Protein AF-A0A4D4JMS1-F1 (afdb_monomer)

Solvent-accessible surface area (backbone atoms only — not comparable to full-atom values): 5861 Å² total; per-residue (Å²): 135,86,65,87,53,77,84,46,88,48,47,71,35,36,59,36,70,39,95,89,36,98,89,36,70,49,79,43,68,49,58,95,45,79,80,51,43,60,61,49,48,51,55,49,69,67,30,61,75,39,62,77,44,62,44,61,75,51,56,77,69,56,90,76,87,87,86,86,88,82,92,72,54,75,63,58,52,47,50,42,41,66,65,53,71,79,53,81,79,129

pLDDT: mean 82.4, std 16.25, range [37.12, 95.12]

Secondary structure (DSSP, 8-state):
---TTTTSS-EEEEEEE-SS-TT-EEEEEE-SSHHHHHHHHHHHHHSHHHHTTTHHHHHTT-S----------HHHHHHHHHHTTS----

Radius of gyration: 13.85 Å; Cα contacts (8 Å, |Δi|>4): 71; chains: 1; bounding box: 27×31×32 Å

Foldseek 3Di:
DDDPCVVFQFAWQAWAADPVDPRRIDTDTDDPDPVRPPVRVCVVCVDCCCVVHCPVVVVVPDPDDDDDDDDDDPVVSNVSNVVRPPHPDD

Sequence (90 aa):
MSSPLRQWETVVVAYGISAQEENGYFLICAYKDQAGLQPSQDQFYASEAWRSGPREGIVAKIETSLSTLVWLSAAGVQDLRTSNTGTQAA

Structure (mmCIF, N/CA/C/O backbone):
data_AF-A0A4D4JMS1-F1
#
_entry.id   AF-A0A4D4JMS1-F1
#
loop_
_atom_site.group_PDB
_atom_site.id
_atom_site.type_symbol
_atom_site.label_atom_id
_atom_site.label_alt_id
_atom_site.label_comp_id
_atom_site.label_asym_id
_atom_site.label_entity_id
_atom_site.label_seq_id
_atom_site.pdbx_PDB_ins_code
_atom_site.Cartn_x
_atom_site.Cartn_y
_atom_site.Cartn_z
_atom_site.occupancy
_atom_site.B_iso_or_equiv
_atom_site.auth_seq_id
_atom_site.auth_comp_id
_atom_site.auth_asym_id
_atom_site.auth_atom_id
_atom_site.pdbx_PDB_model_num
ATOM 1 N N . MET A 1 1 ? -12.950 -0.356 -13.499 1.00 37.53 1 MET A N 1
ATOM 2 C CA . MET A 1 1 ? -12.034 -1.499 -13.716 1.00 37.53 1 MET A CA 1
ATOM 3 C C . MET A 1 1 ? -11.699 -2.103 -12.361 1.00 37.53 1 MET A C 1
ATOM 5 O O . MET A 1 1 ? -11.318 -1.361 -11.466 1.00 37.53 1 MET A O 1
ATOM 9 N N . SER A 1 2 ? -11.937 -3.400 -12.160 1.00 42.19 2 SER A N 1
ATOM 10 C CA . SER A 1 2 ? -11.689 -4.062 -10.871 1.00 42.19 2 SER A CA 1
ATOM 11 C C . SER A 1 2 ? -10.196 -4.318 -10.679 1.00 42.19 2 SER A C 1
ATOM 13 O O . SER A 1 2 ? -9.563 -4.925 -11.537 1.00 42.19 2 SER A O 1
ATOM 15 N N . SER A 1 3 ? -9.639 -3.850 -9.559 1.00 45.62 3 SER A N 1
ATOM 16 C CA . SER A 1 3 ? -8.238 -4.091 -9.207 1.00 45.62 3 SER A CA 1
ATOM 17 C C . SER A 1 3 ? -8.015 -5.574 -8.853 1.00 45.62 3 SER A C 1
ATOM 19 O O . SER A 1 3 ? -8.760 -6.100 -8.017 1.00 45.62 3 SER A O 1
ATOM 21 N N . PRO A 1 4 ? -6.988 -6.241 -9.419 1.00 51.28 4 PRO A N 1
ATOM 22 C CA . PRO A 1 4 ? -6.650 -7.643 -9.142 1.00 51.28 4 PRO A CA 1
ATOM 23 C C . PRO A 1 4 ? -6.194 -7.899 -7.694 1.00 51.28 4 PRO A C 1
ATOM 25 O O . PRO A 1 4 ? -5.922 -9.037 -7.330 1.00 51.28 4 PRO A O 1
ATOM 28 N N . LEU A 1 5 ? -6.139 -6.860 -6.855 1.00 50.62 5 LEU A N 1
ATOM 29 C CA . LEU A 1 5 ? -5.794 -6.944 -5.436 1.00 50.62 5 LEU A CA 1
ATOM 30 C C . LEU A 1 5 ? -6.965 -7.390 -4.544 1.00 50.62 5 LEU A C 1
ATOM 32 O O . LEU A 1 5 ? -6.726 -7.886 -3.453 1.00 50.62 5 LEU A O 1
ATOM 36 N N . ARG A 1 6 ? -8.231 -7.260 -4.979 1.00 49.75 6 ARG A N 1
ATOM 37 C CA . ARG A 1 6 ? -9.397 -7.611 -4.131 1.00 49.75 6 ARG A CA 1
ATOM 38 C C . ARG A 1 6 ? -9.565 -9.110 -3.862 1.00 49.75 6 ARG A C 1
ATOM 40 O O . ARG A 1 6 ? -10.317 -9.470 -2.966 1.00 49.75 6 ARG A O 1
ATOM 47 N N . GLN A 1 7 ? -8.937 -9.963 -4.666 1.00 45.97 7 GLN A N 1
ATOM 48 C CA . GLN A 1 7 ? -9.090 -11.418 -4.577 1.00 45.97 7 GLN A CA 1
ATOM 49 C C . GLN A 1 7 ? -8.219 -12.057 -3.490 1.00 45.97 7 GLN A C 1
ATOM 51 O O . GLN A 1 7 ? -8.483 -13.200 -3.128 1.00 45.97 7 GLN A O 1
ATOM 56 N N . TRP A 1 8 ? -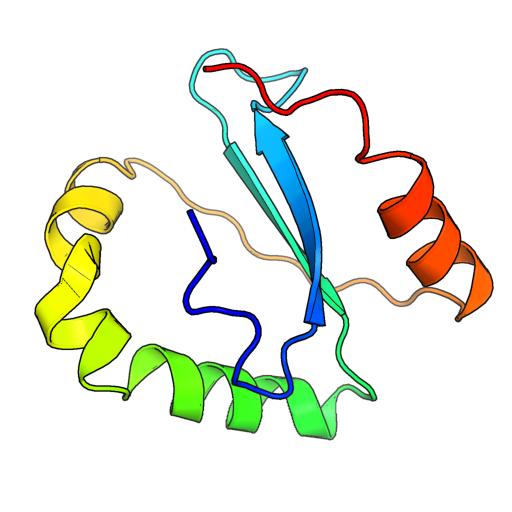7.199 -11.366 -2.975 1.00 50.88 8 TRP A N 1
ATOM 57 C CA . TRP A 1 8 ? -6.259 -11.924 -1.996 1.00 50.88 8 TRP A CA 1
ATOM 58 C C . TRP A 1 8 ? -6.419 -11.175 -0.669 1.00 50.88 8 TRP A C 1
ATOM 60 O O . TRP A 1 8 ? -6.763 -9.996 -0.677 1.00 50.88 8 TRP A O 1
ATOM 70 N N . GLU A 1 9 ? -6.220 -11.847 0.472 1.00 51.94 9 GLU A N 1
ATOM 71 C CA . GLU A 1 9 ? -6.499 -11.327 1.835 1.00 51.94 9 GLU A CA 1
ATOM 72 C C . GLU A 1 9 ? -5.746 -10.028 2.207 1.00 51.94 9 GLU A C 1
ATOM 74 O O . GLU A 1 9 ? -5.964 -9.449 3.272 1.00 51.94 9 GLU A O 1
ATOM 79 N N . THR A 1 10 ? -4.911 -9.513 1.308 1.00 59.03 10 THR A N 1
ATOM 80 C CA . THR A 1 10 ? -4.397 -8.146 1.315 1.00 59.03 10 THR A CA 1
ATOM 81 C C . THR A 1 10 ? -5.504 -7.152 0.959 1.00 59.03 10 THR A C 1
ATOM 83 O O . THR A 1 10 ? -5.743 -6.821 -0.206 1.00 59.03 10 THR A O 1
ATOM 86 N N . VAL A 1 11 ? -6.171 -6.602 1.971 1.00 78.56 11 VAL A N 1
ATOM 87 C CA . VAL A 1 11 ? -7.205 -5.595 1.733 1.00 78.56 11 VAL A CA 1
ATOM 88 C C . VAL A 1 11 ? -6.549 -4.225 1.579 1.00 78.56 11 VAL A C 1
ATOM 90 O O . VAL A 1 11 ? -6.276 -3.547 2.573 1.00 78.56 11 VAL A O 1
ATOM 93 N N . VAL A 1 12 ? -6.329 -3.797 0.333 1.00 87.06 12 VAL A N 1
ATOM 94 C CA . VAL A 1 12 ? -5.922 -2.418 0.005 1.00 87.06 12 VAL A CA 1
ATOM 95 C C . VAL A 1 12 ? -6.847 -1.442 0.733 1.00 87.06 12 VAL A C 1
ATOM 97 O O . VAL A 1 12 ? -8.072 -1.545 0.622 1.00 87.06 12 VAL A O 1
ATOM 100 N N . VAL A 1 13 ? -6.272 -0.542 1.531 1.00 91.19 13 VAL A N 1
ATOM 101 C CA . VAL A 1 13 ? -7.020 0.464 2.307 1.00 91.19 13 VAL A CA 1
ATOM 102 C C . VAL A 1 13 ? -6.943 1.839 1.677 1.00 91.19 13 VAL A C 1
ATOM 104 O O . VAL A 1 13 ? -7.919 2.575 1.743 1.00 91.19 13 VAL A O 1
ATOM 107 N N . ALA A 1 14 ? -5.814 2.166 1.055 1.00 91.75 14 ALA A N 1
ATOM 108 C CA . ALA A 1 14 ? -5.596 3.448 0.417 1.00 91.75 14 ALA A CA 1
ATOM 109 C C .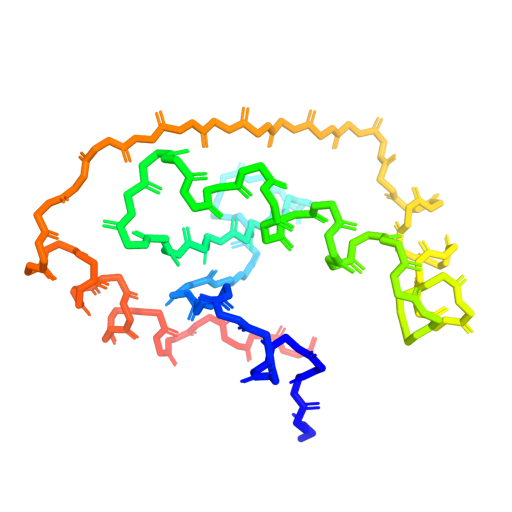 ALA A 1 14 ? -4.520 3.322 -0.665 1.00 91.75 14 ALA A C 1
ATOM 111 O O . ALA A 1 14 ? -3.618 2.490 -0.565 1.00 91.75 14 ALA A O 1
ATOM 112 N N . TYR A 1 15 ? -4.626 4.138 -1.701 1.00 92.25 15 TYR A N 1
ATOM 113 C CA . TYR A 1 15 ? -3.639 4.277 -2.766 1.00 92.25 15 TYR A CA 1
ATOM 114 C C . TYR A 1 15 ? -3.824 5.631 -3.449 1.00 92.25 15 TYR A C 1
ATOM 116 O O . TYR A 1 15 ? -4.937 6.165 -3.452 1.00 92.25 15 TYR A O 1
ATOM 124 N N . GLY A 1 16 ? -2.764 6.155 -4.058 1.00 91.00 16 GLY A N 1
ATOM 125 C CA . GLY A 1 16 ? -2.834 7.405 -4.806 1.00 91.00 16 GLY A CA 1
ATOM 126 C C . GLY A 1 16 ? -1.469 8.004 -5.118 1.00 91.00 16 GLY A C 1
ATOM 127 O O . GLY A 1 16 ? -0.431 7.366 -4.937 1.00 91.00 16 GLY A O 1
ATOM 128 N N . ILE A 1 17 ? -1.501 9.248 -5.589 1.00 90.25 17 ILE A N 1
ATOM 129 C CA . ILE A 1 17 ? -0.316 10.075 -5.828 1.00 90.25 17 ILE A CA 1
ATOM 130 C C . ILE A 1 17 ? 0.122 10.689 -4.493 1.00 90.25 17 ILE A C 1
ATOM 132 O O . ILE A 1 17 ? -0.712 11.082 -3.672 1.00 90.25 17 ILE A O 1
ATOM 136 N N . SER A 1 18 ? 1.429 10.750 -4.264 1.00 85.50 18 SER A N 1
ATOM 137 C CA . SER A 1 18 ? 2.014 11.439 -3.121 1.00 85.50 18 SER A CA 1
ATOM 138 C C . SER A 1 18 ? 1.679 12.926 -3.179 1.00 85.50 18 SER A C 1
ATOM 140 O O . SER A 1 18 ? 1.875 13.586 -4.192 1.00 85.50 18 SER A O 1
ATOM 142 N N . ALA A 1 19 ? 1.221 13.484 -2.061 1.00 83.38 19 ALA A N 1
ATOM 143 C CA . ALA A 1 19 ? 1.025 14.928 -1.949 1.00 83.38 19 ALA A CA 1
ATOM 144 C C . ALA A 1 19 ? 2.354 15.703 -1.849 1.00 83.38 19 ALA A C 1
ATOM 146 O O . ALA A 1 19 ? 2.362 16.923 -1.982 1.00 83.38 19 ALA A O 1
ATOM 147 N N . GLN A 1 20 ? 3.459 15.012 -1.556 1.00 79.75 20 GLN A N 1
ATOM 148 C CA . GLN A 1 20 ? 4.759 15.620 -1.256 1.00 79.75 20 GLN A CA 1
ATOM 149 C C . GLN A 1 20 ? 5.780 15.446 -2.388 1.00 79.75 20 GLN A C 1
ATOM 151 O O . GLN A 1 20 ? 6.750 16.191 -2.445 1.00 79.75 20 GLN A O 1
ATOM 156 N N . GLU A 1 21 ? 5.563 14.473 -3.272 1.00 81.69 21 GLU A N 1
ATOM 157 C CA . GLU A 1 21 ? 6.494 14.055 -4.324 1.00 81.69 21 GLU A CA 1
ATOM 158 C C . GLU A 1 21 ? 5.736 14.026 -5.656 1.00 81.69 21 GLU A C 1
ATOM 160 O O . GLU A 1 21 ? 4.776 13.270 -5.793 1.00 81.69 21 GLU A O 1
ATOM 165 N N . GLU A 1 22 ? 6.168 14.818 -6.640 1.00 79.81 22 GLU A N 1
ATOM 166 C CA . GLU A 1 22 ? 5.456 15.017 -7.917 1.00 79.81 22 GLU A CA 1
ATOM 167 C C . GLU A 1 22 ? 5.240 13.711 -8.706 1.00 79.81 22 GLU A C 1
ATOM 169 O O . GLU A 1 22 ? 4.186 13.515 -9.303 1.00 79.81 22 GLU A O 1
ATOM 174 N N . ASN A 1 23 ? 6.202 12.785 -8.642 1.00 88.00 23 ASN A N 1
ATOM 175 C CA . ASN A 1 23 ? 6.127 11.457 -9.264 1.00 88.00 23 ASN A CA 1
ATOM 176 C C . ASN A 1 23 ? 6.038 10.323 -8.230 1.00 88.00 23 ASN A C 1
ATOM 178 O O . ASN A 1 23 ? 6.325 9.163 -8.533 1.00 88.00 23 ASN A O 1
ATOM 182 N N . GLY A 1 24 ? 5.674 10.653 -6.990 1.00 89.88 24 GLY A N 1
ATOM 183 C CA . GLY A 1 24 ? 5.520 9.675 -5.925 1.00 89.88 24 GLY A CA 1
ATOM 184 C C . GLY A 1 24 ? 4.149 9.017 -5.975 1.00 89.88 24 GLY A C 1
ATOM 185 O O . GLY A 1 24 ? 3.134 9.681 -6.163 1.00 89.88 24 GLY A O 1
ATOM 186 N N . TYR A 1 25 ? 4.101 7.714 -5.725 1.00 92.50 25 TYR A N 1
ATOM 187 C CA . TYR A 1 25 ? 2.856 6.971 -5.546 1.00 92.50 25 TYR A CA 1
ATOM 188 C C . TYR A 1 25 ? 2.915 6.215 -4.230 1.00 92.50 25 TYR A C 1
ATOM 190 O O . TYR A 1 25 ? 3.984 5.780 -3.800 1.00 92.50 25 TYR A O 1
ATOM 198 N N . PHE A 1 26 ? 1.761 6.028 -3.600 1.00 92.00 26 PHE A N 1
ATOM 199 C CA . PHE A 1 26 ? 1.658 5.230 -2.389 1.00 92.00 26 PHE A CA 1
ATOM 200 C C . PHE A 1 26 ? 0.595 4.142 -2.532 1.00 92.00 26 PHE A C 1
ATOM 202 O O . PHE A 1 26 ? -0.427 4.306 -3.202 1.00 92.00 26 PHE A O 1
ATOM 209 N N . LEU A 1 27 ? 0.843 3.026 -1.853 1.00 91.88 27 LEU A N 1
ATOM 210 C CA . LEU A 1 27 ? -0.087 1.924 -1.672 1.00 91.88 27 LEU A CA 1
ATOM 211 C C . LEU A 1 27 ? -0.045 1.526 -0.201 1.00 91.88 27 LEU A C 1
ATOM 213 O O . LEU A 1 27 ? 1.021 1.238 0.338 1.00 91.88 27 LEU A O 1
ATOM 217 N N . ILE A 1 28 ? -1.208 1.491 0.440 1.00 92.69 28 ILE A N 1
ATOM 218 C CA . ILE A 1 28 ? -1.359 1.043 1.820 1.00 92.69 28 ILE A CA 1
ATOM 219 C C . ILE A 1 28 ? -2.288 -0.164 1.824 1.00 92.69 28 ILE A C 1
ATOM 221 O O . ILE A 1 28 ? -3.425 -0.121 1.341 1.00 92.69 28 ILE A O 1
ATOM 225 N N . CYS A 1 29 ? -1.797 -1.240 2.423 1.00 91.50 29 CYS A N 1
ATOM 226 C CA . CYS A 1 29 ? -2.519 -2.487 2.608 1.00 91.50 29 CYS A CA 1
ATOM 227 C C . CYS A 1 29 ? -2.670 -2.765 4.101 1.00 91.50 29 CYS A C 1
ATOM 229 O O . CYS A 1 29 ? -1.710 -2.608 4.854 1.00 91.50 29 CYS A O 1
ATOM 231 N N . ALA A 1 30 ? -3.858 -3.201 4.519 1.00 92.25 30 ALA A N 1
ATOM 232 C CA . ALA A 1 30 ? -4.056 -3.725 5.864 1.00 92.25 30 ALA A CA 1
ATOM 233 C C . ALA A 1 30 ? -3.999 -5.251 5.858 1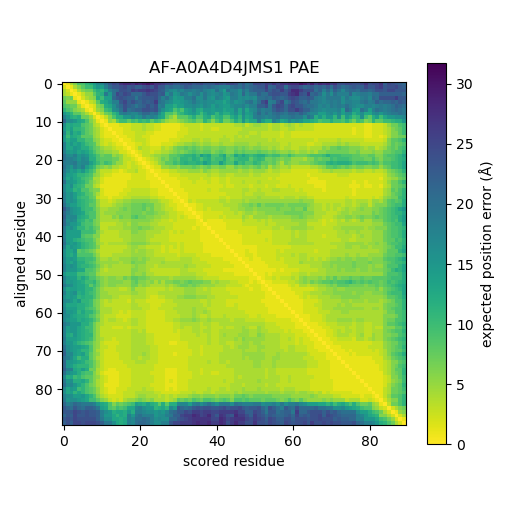.00 92.25 30 ALA A C 1
ATOM 235 O O . ALA A 1 30 ? -4.558 -5.903 4.975 1.00 92.25 30 ALA A O 1
ATOM 236 N N . TYR A 1 31 ? -3.370 -5.784 6.899 1.00 89.00 31 TYR A N 1
ATOM 237 C CA . TYR A 1 31 ? -3.276 -7.206 7.192 1.00 89.00 31 TYR A CA 1
ATOM 238 C C . TYR A 1 31 ? -3.891 -7.453 8.565 1.00 89.00 31 TYR A C 1
ATOM 240 O O . TYR A 1 31 ? -3.906 -6.558 9.413 1.00 89.00 31 TYR A O 1
ATOM 248 N N . LYS A 1 32 ? -4.411 -8.661 8.783 1.00 84.31 32 LYS A N 1
ATOM 249 C CA . LYS A 1 32 ? -5.031 -9.039 10.059 1.00 84.31 32 LYS A CA 1
ATOM 250 C C . LYS A 1 32 ? -4.043 -8.944 11.226 1.00 84.31 32 LYS A C 1
ATOM 252 O O . LYS A 1 32 ? -4.399 -8.465 12.297 1.00 84.31 32 LYS A O 1
ATOM 257 N N . ASP A 1 3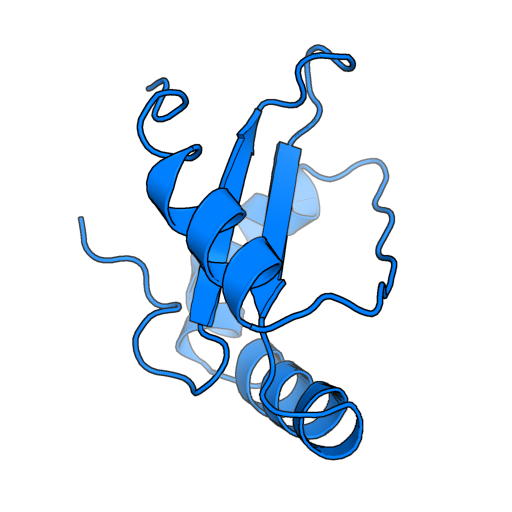3 ? -2.819 -9.402 10.995 1.00 83.31 33 ASP A N 1
ATOM 258 C CA . ASP A 1 33 ? -1.718 -9.404 11.947 1.00 83.31 33 ASP A CA 1
ATOM 259 C C . ASP A 1 33 ? -0.376 -9.481 11.195 1.00 83.31 33 ASP A C 1
ATOM 261 O O . ASP A 1 33 ? -0.328 -9.642 9.971 1.00 83.31 33 ASP A O 1
ATOM 265 N N . GLN A 1 34 ? 0.730 -9.353 11.931 1.00 84.19 34 GLN A N 1
ATOM 266 C CA . GLN A 1 34 ? 2.075 -9.429 11.357 1.00 84.19 34 GLN A CA 1
ATOM 267 C C . GLN A 1 34 ? 2.397 -10.818 10.781 1.00 84.19 34 GLN A C 1
ATOM 269 O O . GLN A 1 34 ? 3.179 -10.908 9.837 1.00 84.19 34 GLN A O 1
ATOM 274 N N . ALA A 1 35 ? 1.800 -11.894 11.305 1.00 85.81 35 ALA A N 1
ATOM 275 C CA . ALA A 1 35 ? 2.040 -13.245 10.801 1.00 85.81 35 ALA A CA 1
ATOM 276 C C . ALA A 1 35 ? 1.415 -13.449 9.411 1.00 85.81 35 ALA A C 1
ATOM 278 O O . ALA A 1 35 ? 1.976 -14.165 8.585 1.00 85.81 35 ALA A O 1
ATOM 279 N N . GLY A 1 36 ? 0.300 -12.772 9.125 1.00 81.06 36 GLY A N 1
ATOM 280 C CA . GLY A 1 36 ? -0.362 -12.773 7.822 1.00 81.06 36 GLY A CA 1
ATOM 281 C C . GLY A 1 36 ? 0.327 -11.924 6.750 1.00 81.06 36 GLY A C 1
ATOM 282 O O . GLY A 1 36 ? 0.030 -12.103 5.571 1.00 81.06 36 GLY A O 1
ATOM 283 N N . LEU A 1 37 ? 1.257 -11.033 7.114 1.00 85.75 37 LEU A N 1
ATOM 284 C CA . LEU A 1 37 ? 1.934 -10.133 6.172 1.00 85.75 37 LEU A CA 1
ATOM 285 C C . LEU A 1 37 ? 2.737 -10.897 5.112 1.00 85.75 37 LEU A C 1
ATOM 287 O O . LEU A 1 37 ? 2.455 -10.783 3.920 1.00 85.75 37 LEU A O 1
ATOM 291 N N . GLN A 1 38 ? 3.746 -11.654 5.554 1.00 86.81 38 GLN A N 1
ATOM 292 C CA . GLN A 1 38 ? 4.706 -12.298 4.656 1.00 86.81 38 GLN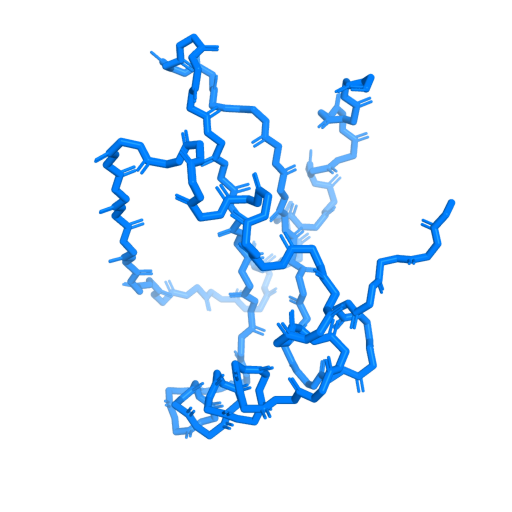 A CA 1
ATOM 293 C C . GLN A 1 38 ? 4.031 -13.327 3.736 1.00 86.81 38 GLN A C 1
ATOM 295 O O . GLN A 1 38 ? 4.208 -13.215 2.525 1.00 86.81 38 GLN A O 1
ATOM 300 N N . PRO A 1 39 ? 3.180 -14.248 4.238 1.00 87.94 39 PRO A N 1
ATOM 301 C CA . PRO A 1 39 ? 2.505 -15.213 3.374 1.00 87.94 39 PRO A CA 1
ATOM 302 C C . PRO A 1 39 ? 1.599 -14.547 2.332 1.00 87.94 39 PRO A C 1
ATOM 304 O O . PRO A 1 39 ? 1.569 -14.984 1.183 1.00 87.94 39 PRO A O 1
ATOM 307 N N . SER A 1 40 ? 0.899 -13.467 2.703 1.00 85.25 40 SER A N 1
ATOM 308 C CA . SER A 1 40 ? 0.024 -12.740 1.773 1.00 85.25 40 SER A CA 1
ATOM 309 C C . SER A 1 40 ? 0.823 -12.048 0.669 1.00 85.25 40 SER A C 1
ATOM 311 O O . SER A 1 40 ? 0.421 -12.067 -0.496 1.00 85.25 40 SER A O 1
ATOM 313 N N . GLN A 1 41 ? 1.970 -11.449 1.009 1.00 87.62 41 GLN A N 1
ATOM 314 C CA . GLN A 1 41 ? 2.855 -10.838 0.017 1.00 87.62 41 GLN A CA 1
ATOM 315 C C . GLN A 1 41 ? 3.498 -11.884 -0.890 1.00 87.62 41 GLN A C 1
ATOM 317 O O . GLN A 1 41 ? 3.500 -11.704 -2.106 1.00 87.62 41 GLN A O 1
ATOM 322 N N . ASP A 1 42 ? 3.991 -12.986 -0.328 1.00 89.12 42 ASP A N 1
ATOM 323 C CA . ASP A 1 42 ? 4.616 -14.063 -1.096 1.00 89.12 42 ASP A CA 1
ATOM 324 C C . ASP A 1 42 ? 3.623 -14.674 -2.079 1.00 89.12 42 ASP A C 1
ATOM 326 O O . ASP A 1 42 ? 3.929 -14.818 -3.263 1.00 89.12 42 ASP A O 1
ATOM 330 N N . GLN A 1 43 ? 2.400 -14.956 -1.620 1.00 87.81 43 GLN A N 1
ATOM 331 C CA . GLN A 1 43 ? 1.321 -15.410 -2.486 1.00 87.81 43 GLN A CA 1
ATOM 332 C C . GLN A 1 43 ? 1.035 -14.384 -3.588 1.00 87.81 43 GLN A C 1
ATOM 334 O O . GLN A 1 43 ? 0.912 -14.768 -4.756 1.00 87.81 43 GLN A O 1
ATOM 339 N N . PHE A 1 44 ? 0.981 -13.086 -3.249 1.00 85.88 44 PHE A N 1
ATOM 340 C CA . PHE A 1 44 ? 0.698 -12.046 -4.232 1.00 85.88 44 PHE A CA 1
ATOM 341 C C . PHE A 1 44 ? 1.773 -11.962 -5.311 1.00 85.88 44 PHE A C 1
ATOM 343 O O . PHE A 1 44 ? 1.493 -12.075 -6.508 1.00 85.88 44 PHE A O 1
ATOM 350 N N . TYR A 1 45 ? 3.024 -11.816 -4.897 1.00 86.94 45 TYR A N 1
ATOM 351 C CA . TYR A 1 45 ? 4.139 -11.633 -5.812 1.00 86.94 45 TYR A CA 1
ATOM 352 C C . TYR A 1 45 ? 4.513 -12.911 -6.570 1.00 86.94 45 TYR A C 1
ATOM 354 O O . TYR A 1 45 ? 5.135 -12.823 -7.634 1.00 86.94 45 TYR A O 1
ATOM 362 N N . ALA A 1 46 ? 4.122 -14.088 -6.070 1.00 89.25 46 ALA A N 1
ATOM 363 C CA . ALA A 1 46 ? 4.308 -15.354 -6.770 1.00 89.25 46 ALA A CA 1
ATOM 364 C C . ALA A 1 46 ? 3.250 -15.632 -7.849 1.00 89.25 46 ALA A C 1
ATOM 366 O O . ALA A 1 46 ? 3.485 -16.465 -8.729 1.00 89.25 46 ALA A O 1
ATOM 367 N N . SER A 1 47 ? 2.107 -14.953 -7.794 1.00 89.06 47 SER A N 1
ATOM 368 C CA . SER A 1 47 ? 0.988 -15.185 -8.702 1.00 89.06 47 SER A CA 1
ATOM 369 C C . SER A 1 47 ? 1.318 -14.920 -10.177 1.00 89.06 47 SER A C 1
ATOM 371 O O . SER A 1 47 ? 2.093 -14.025 -10.528 1.00 89.06 47 SER A O 1
ATOM 373 N N . GLU A 1 48 ? 0.650 -15.657 -11.062 1.00 91.12 48 GLU A N 1
ATOM 374 C CA . GLU A 1 48 ? 0.734 -15.427 -12.506 1.00 91.12 48 GLU A CA 1
ATOM 375 C C . GLU A 1 48 ? 0.098 -14.090 -12.907 1.00 91.12 48 GLU A C 1
ATOM 377 O O . GLU A 1 48 ? 0.661 -13.356 -13.714 1.00 91.12 48 GLU A O 1
ATOM 382 N N . ALA A 1 49 ? -1.025 -13.721 -12.280 1.00 88.56 49 ALA A N 1
ATOM 383 C CA . ALA A 1 49 ? -1.702 -12.451 -12.539 1.00 88.56 49 ALA A CA 1
ATOM 384 C C . ALA A 1 49 ? -0.798 -11.230 -12.284 1.00 88.56 49 ALA A C 1
ATOM 386 O O . ALA A 1 49 ? -0.926 -10.221 -12.975 1.00 88.56 49 ALA A O 1
ATOM 387 N N . TRP A 1 50 ? 0.126 -11.312 -11.320 1.00 88.50 50 TRP A N 1
ATOM 388 C CA . TRP A 1 50 ? 1.154 -10.291 -11.132 1.00 88.50 50 TRP A CA 1
ATOM 389 C C . TRP A 1 50 ? 2.316 -10.475 -12.109 1.00 88.50 50 TRP A C 1
ATOM 391 O O . TRP A 1 50 ? 2.638 -9.549 -12.852 1.00 88.50 50 TRP A O 1
ATOM 401 N N . ARG A 1 51 ? 2.936 -11.664 -12.129 1.00 90.31 51 ARG A N 1
ATOM 402 C CA . ARG A 1 51 ? 4.170 -11.938 -12.888 1.00 90.31 51 ARG A CA 1
ATOM 403 C C . ARG A 1 51 ? 4.021 -11.748 -14.395 1.00 90.31 51 ARG A C 1
ATOM 405 O O . ARG A 1 51 ? 4.891 -11.122 -14.989 1.00 90.31 51 ARG A O 1
ATOM 412 N N . SER A 1 52 ? 2.937 -12.255 -14.973 1.00 89.19 52 SER A N 1
ATOM 413 C CA . SER A 1 52 ? 2.611 -12.140 -16.402 1.00 89.19 52 SER A CA 1
ATOM 414 C C . SER A 1 52 ? 1.725 -10.930 -16.709 1.00 89.19 52 SER A C 1
ATOM 416 O O . SER A 1 52 ? 1.394 -10.677 -17.864 1.00 89.19 52 SER A O 1
ATOM 418 N N . GLY A 1 53 ? 1.290 -10.210 -15.673 1.00 88.69 53 GLY A N 1
ATOM 419 C CA . GLY A 1 53 ? 0.468 -9.018 -15.799 1.00 88.69 53 GLY A CA 1
ATOM 420 C C . GLY A 1 53 ? 1.309 -7.737 -15.797 1.00 88.69 53 GLY A C 1
ATOM 421 O O . GLY A 1 53 ? 2.308 -7.636 -16.506 1.00 88.69 53 GLY A O 1
ATOM 422 N N . PRO A 1 54 ? 0.931 -6.717 -15.010 1.00 89.00 54 PRO A N 1
ATOM 423 C CA . PRO A 1 54 ? 1.501 -5.378 -15.140 1.00 89.00 54 PRO A CA 1
ATOM 424 C C . PRO A 1 54 ? 2.892 -5.226 -14.506 1.00 89.00 54 PRO A C 1
ATOM 426 O O . PRO A 1 54 ? 3.454 -4.131 -14.553 1.00 89.00 54 PRO A O 1
ATOM 429 N N . ARG A 1 55 ? 3.450 -6.281 -13.889 1.00 92.00 55 ARG A N 1
ATOM 430 C CA . ARG A 1 55 ? 4.671 -6.198 -13.077 1.00 92.00 55 ARG A CA 1
ATOM 431 C C . ARG A 1 55 ? 5.812 -5.507 -13.810 1.00 92.00 55 ARG A C 1
ATOM 433 O O . ARG A 1 55 ? 6.407 -4.598 -13.246 1.00 92.00 55 ARG A O 1
ATOM 440 N N . GLU A 1 56 ? 6.153 -5.953 -15.016 1.00 92.88 56 GLU A N 1
ATOM 441 C CA . GLU A 1 56 ? 7.310 -5.412 -15.737 1.00 92.88 56 GLU A CA 1
ATOM 442 C C . GLU A 1 56 ? 7.124 -3.926 -16.057 1.00 92.88 56 GLU A C 1
ATOM 444 O O . GLU A 1 56 ? 7.990 -3.118 -15.732 1.00 92.88 56 GLU A O 1
ATOM 449 N N . GLY A 1 57 ? 5.955 -3.546 -16.581 1.00 93.31 57 GLY A N 1
ATOM 450 C CA . GLY A 1 57 ? 5.644 -2.154 -16.909 1.00 93.31 57 GLY A CA 1
ATOM 451 C C . GLY A 1 57 ? 5.604 -1.218 -15.696 1.00 93.31 57 GLY A C 1
ATOM 452 O O . GLY A 1 57 ? 5.923 -0.040 -15.839 1.00 93.31 57 GLY A O 1
ATOM 453 N N . ILE A 1 58 ? 5.240 -1.727 -14.515 1.00 90.81 58 ILE A N 1
ATOM 454 C CA . ILE A 1 58 ? 5.266 -0.966 -13.258 1.00 90.81 58 ILE A CA 1
ATOM 455 C C . ILE A 1 58 ? 6.695 -0.876 -12.717 1.00 90.81 58 ILE A C 1
ATOM 457 O O . ILE A 1 58 ? 7.195 0.221 -12.501 1.00 90.81 58 ILE A O 1
ATOM 461 N N . VAL A 1 59 ? 7.370 -2.014 -12.520 1.00 91.88 59 VAL A N 1
ATOM 462 C CA . VAL A 1 59 ? 8.701 -2.069 -11.891 1.00 91.88 59 VAL A CA 1
ATOM 463 C C . VAL A 1 59 ? 9.740 -1.315 -12.719 1.00 91.88 59 VAL A C 1
ATOM 465 O O . VAL A 1 59 ? 10.578 -0.632 -12.144 1.00 91.88 59 VAL A O 1
ATOM 468 N N . ALA A 1 60 ? 9.654 -1.358 -14.051 1.00 94.56 60 ALA A N 1
ATOM 469 C CA . ALA A 1 60 ? 10.558 -0.613 -14.927 1.00 94.56 60 ALA A CA 1
ATOM 470 C C . ALA A 1 60 ? 10.439 0.919 -14.796 1.00 94.56 60 ALA A C 1
ATOM 472 O O . ALA A 1 60 ? 11.323 1.633 -15.259 1.00 94.56 60 ALA A O 1
ATOM 473 N N . LYS A 1 61 ? 9.357 1.434 -14.195 1.00 93.06 61 LYS A N 1
ATOM 474 C CA . LYS A 1 61 ? 9.128 2.871 -13.966 1.00 93.06 61 LYS A CA 1
ATOM 475 C C . LYS A 1 61 ? 9.505 3.328 -12.556 1.00 93.06 61 LYS A C 1
ATOM 477 O O . LYS A 1 61 ? 9.436 4.519 -12.276 1.00 93.06 61 LYS A O 1
ATOM 482 N N . ILE A 1 62 ? 9.851 2.403 -11.663 1.00 93.00 62 ILE A N 1
ATOM 483 C CA . ILE A 1 62 ? 10.176 2.712 -10.271 1.00 93.00 62 ILE A CA 1
ATOM 484 C C . ILE A 1 62 ? 11.682 2.942 -10.169 1.00 93.00 62 ILE A C 1
ATOM 486 O O . ILE A 1 62 ? 12.464 1.997 -10.244 1.00 93.00 62 ILE A O 1
ATOM 490 N N . GLU A 1 63 ? 12.084 4.195 -9.965 1.00 94.31 63 GLU A N 1
ATOM 491 C CA . GLU A 1 63 ? 13.486 4.541 -9.700 1.00 94.31 63 GLU A CA 1
ATOM 492 C C . GLU A 1 63 ? 13.886 4.198 -8.262 1.00 94.31 63 GLU A C 1
ATOM 494 O O . GLU A 1 63 ? 14.942 3.618 -8.013 1.00 94.31 63 GLU A O 1
ATOM 499 N N . THR A 1 64 ? 13.022 4.528 -7.302 1.00 92.81 64 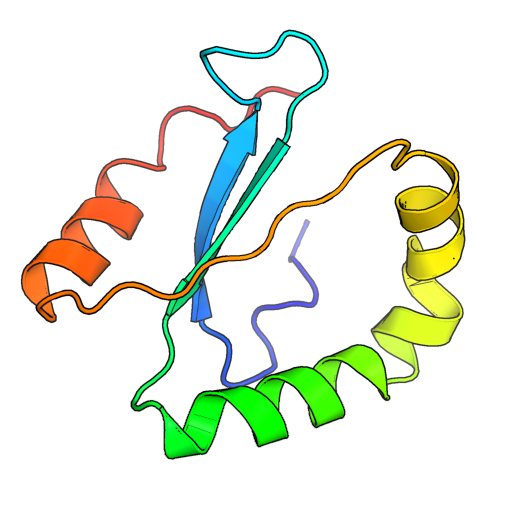THR A N 1
ATOM 500 C CA . THR A 1 64 ? 13.220 4.234 -5.882 1.00 92.81 64 THR A CA 1
ATOM 501 C C . THR A 1 64 ? 11.913 3.762 -5.256 1.00 92.81 64 THR A C 1
ATOM 503 O O . THR A 1 64 ? 10.823 4.145 -5.678 1.00 92.81 64 THR A O 1
ATOM 506 N N . SER A 1 65 ? 12.009 2.890 -4.252 1.00 92.12 65 SER A N 1
ATOM 507 C CA . SER A 1 65 ? 10.848 2.448 -3.480 1.00 92.12 65 SER A CA 1
ATOM 508 C C . SER A 1 65 ? 11.199 2.327 -2.006 1.00 92.12 65 SER A C 1
ATOM 510 O O . SER A 1 65 ? 12.321 1.969 -1.646 1.00 92.12 65 SER A O 1
ATOM 512 N N . LEU A 1 66 ? 10.218 2.622 -1.160 1.00 93.25 66 LEU A N 1
ATOM 513 C CA . LEU A 1 66 ? 10.290 2.452 0.282 1.00 93.25 66 LEU A CA 1
ATOM 514 C C . LEU A 1 66 ? 9.030 1.724 0.742 1.00 93.25 66 LEU A C 1
ATOM 516 O O . LEU A 1 66 ? 7.924 2.045 0.314 1.00 93.25 66 LEU A O 1
ATOM 520 N N . SER A 1 67 ? 9.204 0.765 1.646 1.00 91.38 67 SER A N 1
ATOM 521 C CA . SER A 1 67 ? 8.105 0.076 2.312 1.00 91.38 67 SER A CA 1
ATOM 522 C C . SER A 1 67 ? 8.320 0.138 3.817 1.00 91.38 67 SER A C 1
ATOM 524 O O . SER A 1 67 ? 9.432 -0.075 4.297 1.00 91.38 67 SER A O 1
ATOM 526 N N . THR A 1 68 ? 7.256 0.427 4.561 1.00 92.44 68 THR A N 1
ATOM 527 C CA . THR A 1 68 ? 7.277 0.502 6.025 1.00 92.44 68 THR A CA 1
ATOM 528 C C . THR A 1 68 ? 6.061 -0.197 6.620 1.00 92.44 68 THR A C 1
ATOM 530 O O . THR A 1 68 ? 5.039 -0.362 5.952 1.00 92.44 68 THR A O 1
ATOM 533 N N . LEU A 1 69 ? 6.176 -0.606 7.882 1.00 92.38 69 LEU A N 1
ATOM 534 C CA . LEU A 1 69 ? 5.104 -1.228 8.647 1.00 92.38 69 LEU A CA 1
ATOM 535 C C . LEU A 1 69 ? 4.762 -0.358 9.851 1.00 92.38 69 LEU A C 1
ATOM 537 O O . LEU A 1 69 ? 5.643 0.067 10.595 1.00 92.38 69 LEU A O 1
ATOM 541 N N . VAL A 1 70 ? 3.468 -0.126 10.051 1.00 93.19 70 VAL A N 1
ATOM 542 C CA . VAL A 1 70 ? 2.946 0.644 11.180 1.00 93.19 70 VAL A CA 1
ATOM 543 C C . VAL A 1 70 ? 1.795 -0.104 11.838 1.00 93.19 70 VAL A C 1
ATOM 545 O O . VAL A 1 70 ? 0.980 -0.736 11.165 1.00 93.19 70 VAL A O 1
ATOM 548 N N . TRP A 1 71 ? 1.724 -0.022 13.164 1.00 93.38 71 TRP A N 1
ATOM 549 C CA . TRP A 1 71 ? 0.598 -0.541 13.931 1.00 93.38 71 TRP A CA 1
ATOM 550 C C . TRP A 1 71 ? -0.520 0.495 13.962 1.00 93.38 71 TRP A C 1
ATOM 552 O O . TRP A 1 71 ? -0.295 1.648 14.327 1.00 93.38 71 TRP A O 1
ATOM 562 N N . LEU A 1 72 ? -1.730 0.077 13.601 1.00 93.50 72 LEU A N 1
ATOM 563 C CA . LEU A 1 72 ? -2.924 0.916 13.619 1.00 93.50 72 LEU A CA 1
ATOM 564 C C . LEU A 1 72 ? -4.071 0.176 14.298 1.00 93.50 72 LEU A C 1
ATOM 566 O O . LEU A 1 72 ? -4.175 -1.049 14.230 1.00 93.50 72 LEU A O 1
ATOM 570 N N . SER A 1 73 ? -4.955 0.935 14.943 1.00 94.25 73 SER A N 1
ATOM 571 C CA . SER A 1 73 ? -6.217 0.395 15.438 1.00 94.25 73 SER A CA 1
ATOM 572 C C . SER A 1 73 ? -7.144 0.044 14.271 1.00 94.25 73 SER A C 1
ATOM 574 O O . SER A 1 73 ? -7.017 0.581 13.168 1.00 94.25 73 SER A O 1
ATOM 576 N N . ALA A 1 74 ? -8.138 -0.812 14.525 1.00 90.38 74 ALA A N 1
ATOM 577 C CA . ALA A 1 74 ? -9.164 -1.117 13.529 1.00 90.38 74 ALA A CA 1
ATOM 578 C C . ALA A 1 74 ? -9.889 0.151 13.039 1.00 90.38 74 ALA A C 1
ATOM 580 O O . ALA A 1 74 ? -10.171 0.260 11.849 1.00 90.38 74 ALA A O 1
ATOM 581 N N . ALA A 1 75 ? -10.132 1.121 13.930 1.00 94.81 75 ALA A N 1
ATOM 582 C CA . ALA A 1 75 ? -10.716 2.413 13.573 1.00 94.81 75 ALA A CA 1
ATOM 583 C C . ALA A 1 75 ? -9.805 3.207 12.624 1.00 94.81 75 ALA A C 1
ATOM 585 O O . ALA A 1 75 ? -10.259 3.600 11.559 1.00 94.81 75 ALA A O 1
ATOM 586 N N . GLY A 1 76 ? -8.505 3.324 12.924 1.00 95.12 76 GLY A N 1
ATOM 587 C CA . GLY A 1 76 ? -7.563 4.025 12.044 1.00 95.12 76 GLY A CA 1
ATOM 588 C C . GLY A 1 76 ? -7.448 3.384 10.656 1.00 95.12 76 GLY A C 1
ATOM 589 O O . GLY A 1 76 ? -7.354 4.079 9.649 1.00 95.12 76 GLY A O 1
ATOM 590 N N . VAL A 1 77 ? -7.535 2.051 10.574 1.00 92.81 77 VAL A N 1
ATOM 591 C CA . VAL A 1 77 ? -7.618 1.344 9.286 1.00 92.81 77 VAL A CA 1
ATOM 592 C C . VAL A 1 77 ? -8.896 1.708 8.522 1.00 92.81 77 VAL A C 1
ATOM 594 O O . VAL A 1 77 ? -8.845 1.863 7.303 1.00 92.81 77 VAL A O 1
ATOM 597 N N . GLN A 1 78 ? -10.039 1.842 9.200 1.00 92.12 78 GLN A N 1
ATOM 598 C CA . GLN A 1 78 ? -11.282 2.286 8.559 1.00 92.12 78 GLN A CA 1
ATOM 599 C C . GLN A 1 78 ? -11.212 3.750 8.121 1.00 92.12 78 GLN A C 1
ATOM 601 O O . GLN A 1 78 ? -11.648 4.058 7.015 1.00 92.12 78 GLN A O 1
ATOM 606 N N . ASP A 1 79 ? -10.600 4.621 8.919 1.00 94.81 79 ASP A N 1
ATOM 607 C CA . ASP A 1 79 ? -10.429 6.035 8.582 1.00 94.81 79 ASP A CA 1
ATOM 608 C C . ASP A 1 79 ? -9.591 6.215 7.308 1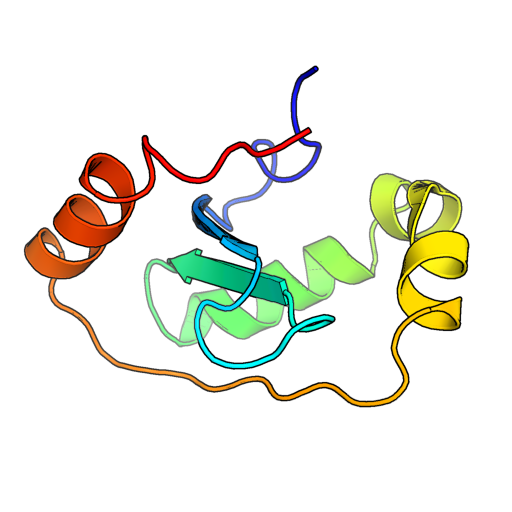.00 94.81 79 ASP A C 1
ATOM 610 O O . ASP A 1 79 ? -9.916 7.052 6.465 1.00 94.81 79 ASP A O 1
ATO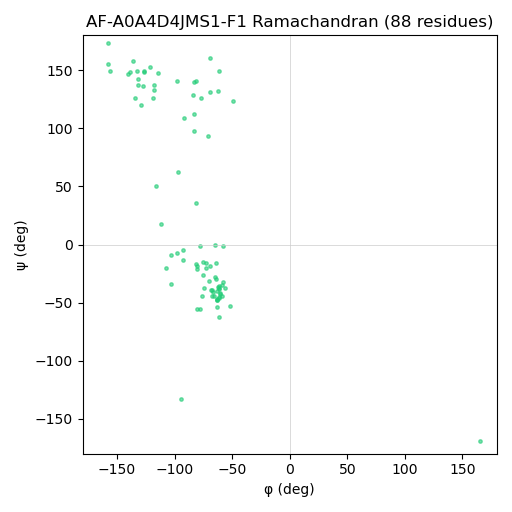M 614 N N . LEU A 1 80 ? -8.562 5.380 7.103 1.00 92.69 80 LEU A N 1
ATOM 615 C CA . LEU A 1 80 ? -7.805 5.350 5.846 1.00 92.69 80 LEU A CA 1
ATOM 616 C C . LEU A 1 80 ? -8.696 4.998 4.646 1.00 92.69 80 LEU A C 1
ATOM 618 O O . LEU A 1 80 ? -8.584 5.627 3.596 1.00 92.69 80 LEU A O 1
ATOM 622 N N . ARG A 1 81 ? -9.606 4.026 4.795 1.00 90.50 81 ARG A N 1
ATOM 623 C CA . ARG A 1 81 ? -10.522 3.613 3.715 1.00 90.50 81 ARG A CA 1
ATOM 624 C C . ARG A 1 81 ? -11.506 4.712 3.343 1.00 90.50 81 ARG A C 1
ATOM 626 O O . ARG A 1 81 ? -11.759 4.928 2.161 1.00 90.50 81 ARG A O 1
ATOM 633 N N . THR A 1 82 ? -12.091 5.369 4.339 1.00 91.06 82 THR A N 1
ATOM 634 C CA . THR A 1 82 ? -13.124 6.390 4.126 1.00 91.06 82 THR A CA 1
ATOM 635 C C . THR A 1 82 ? -12.524 7.692 3.606 1.00 91.06 82 THR A C 1
ATOM 637 O O . THR A 1 82 ? -13.099 8.324 2.717 1.00 91.06 82 THR A O 1
ATOM 640 N N . SER A 1 83 ? -11.336 8.054 4.092 1.00 90.38 83 SER A N 1
ATOM 641 C CA . SER A 1 83 ? -10.631 9.273 3.687 1.00 90.38 83 SER A CA 1
ATOM 642 C C . SER A 1 83 ? -9.987 9.150 2.303 1.00 90.38 83 SER A C 1
ATOM 644 O O . SER A 1 83 ? -9.863 10.148 1.597 1.00 90.38 83 SER A O 1
ATOM 646 N N . ASN A 1 84 ? -9.641 7.937 1.851 1.00 85.50 84 ASN A N 1
ATOM 647 C CA . ASN A 1 84 ? -9.064 7.700 0.521 1.00 85.50 84 ASN A CA 1
ATOM 648 C C . ASN A 1 84 ? -10.114 7.641 -0.611 1.00 85.50 84 ASN A C 1
ATOM 650 O O . ASN A 1 84 ? -9.996 6.861 -1.556 1.00 85.50 84 ASN A O 1
ATOM 654 N N . THR A 1 85 ? -11.168 8.452 -0.515 1.00 67.75 85 THR A N 1
ATOM 655 C CA . THR A 1 85 ? -12.230 8.567 -1.530 1.00 67.75 85 THR A CA 1
ATOM 656 C C . THR A 1 85 ? -11.965 9.681 -2.553 1.00 67.75 85 THR A C 1
ATOM 658 O O . THR A 1 85 ? -12.595 9.684 -3.609 1.00 67.75 85 THR A O 1
ATOM 661 N N . GLY A 1 86 ? -11.006 10.582 -2.287 1.00 53.56 86 GLY A N 1
ATOM 662 C CA . GLY A 1 86 ? -10.770 11.806 -3.072 1.00 53.56 86 GLY A CA 1
ATOM 663 C C . GLY A 1 86 ? -9.581 11.818 -4.043 1.00 53.56 86 GLY A C 1
ATOM 664 O O . GLY A 1 86 ? -9.495 12.737 -4.850 1.00 53.56 86 GLY A O 1
ATOM 665 N N . THR A 1 87 ? -8.689 10.823 -4.027 1.00 50.59 87 THR A N 1
ATOM 666 C CA . THR A 1 87 ? -7.449 10.841 -4.840 1.00 50.59 87 THR A CA 1
ATOM 667 C C . THR A 1 87 ? -7.433 9.710 -5.869 1.00 50.59 87 THR A C 1
ATOM 669 O O . THR A 1 87 ? -6.484 8.941 -5.978 1.00 50.59 87 THR A O 1
ATOM 672 N N . GLN A 1 88 ? -8.523 9.587 -6.628 1.00 51.19 88 GLN A N 1
ATOM 673 C CA . GLN A 1 88 ? -8.573 8.796 -7.862 1.00 51.19 88 GLN A CA 1
ATOM 674 C C . GLN A 1 88 ? -8.357 9.739 -9.052 1.00 51.19 88 GLN A C 1
ATOM 676 O O . GLN A 1 88 ? -9.267 9.970 -9.843 1.00 51.19 88 GLN A 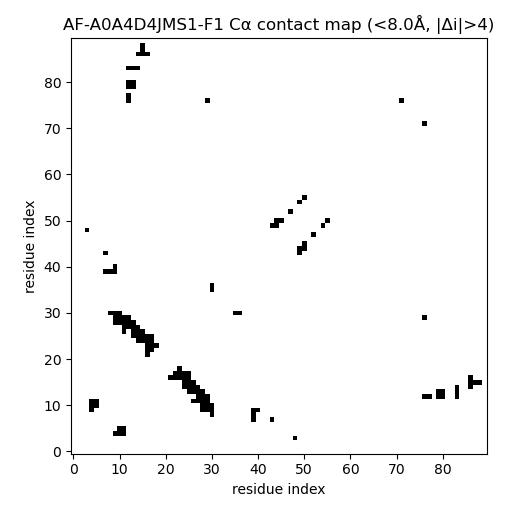O 1
ATOM 681 N N . ALA A 1 89 ? -7.192 10.378 -9.135 1.00 39.12 89 ALA A N 1
ATOM 682 C CA . ALA A 1 89 ? -6.862 11.184 -10.303 1.00 39.12 89 ALA A CA 1
ATOM 683 C C . ALA A 1 89 ? -6.308 10.276 -11.414 1.00 39.12 89 ALA A C 1
ATOM 685 O O . ALA A 1 89 ? -5.232 9.712 -11.240 1.00 39.12 89 ALA A O 1
ATOM 686 N N . ALA A 1 90 ? -7.118 10.181 -12.481 1.00 37.12 90 ALA A N 1
ATOM 687 C CA . ALA A 1 90 ? -6.846 9.876 -13.897 1.00 37.12 90 ALA A CA 1
ATOM 688 C C . ALA A 1 90 ? -5.986 8.653 -14.264 1.00 37.12 90 ALA A C 1
ATOM 690 O O . ALA A 1 90 ? -4.753 8.686 -14.077 1.00 37.12 90 ALA A O 1
#

Mean predicted aligned error: 7.14 Å